Protein AF-A0A957Q3C5-F1 (afdb_monomer_lite)

Secondary structure (DSSP, 8-state):
-PPPTT-TTHHHHS--EEEEETTEEEEEEEE-SSSEEEEE--SS--HHHHHHHHHHH--TTSEEEEEEPTTSTTS-GGG-SSHHHHHHHHHHHHHHH-

Foldseek 3Di:
DFDQLQPPCVLVVWDWDWDQFPLGIWIWTKGADAAEDEFDADPDDFLSRSSVVCNPPNDRRYIYTRTGFDPDDRHDVSSAVDPVSSVVSVVRVVVVVD

Radius of gyration: 12.5 Å; chains: 1; bounding box: 25×32×33 Å

Sequence (98 aa):
MKHDLYDATLVTQLPPQTVETTQGIIEYVEVGEGPVVVTIHGAMGGYDQSLFLAQTIGAPSYRYLAISRPGYLGTPLRSGTTPAQQADLIAALLDALD

Structure (mmCIF, N/CA/C/O backbone):
data_AF-A0A957Q3C5-F1
#
_entry.id   AF-A0A957Q3C5-F1
#
loop_
_atom_site.group_PDB
_atom_site.id
_atom_site.type_symbol
_atom_site.label_atom_id
_atom_site.label_alt_id
_atom_site.label_comp_id
_atom_site.label_asym_id
_atom_site.label_entity_id
_atom_site.label_seq_id
_atom_site.pdbx_PDB_ins_code
_atom_site.Cartn_x
_atom_site.Cartn_y
_atom_site.Cartn_z
_atom_site.occupancy
_atom_site.B_iso_or_equiv
_atom_site.auth_seq_id
_atom_site.auth_comp_id
_atom_site.auth_asym_id
_atom_site.auth_atom_id
_atom_site.pdbx_PDB_model_num
ATOM 1 N N . MET A 1 1 ? -1.297 4.378 20.300 1.00 48.56 1 MET A N 1
ATOM 2 C CA . MET A 1 1 ? -2.577 5.021 19.946 1.00 48.56 1 MET A CA 1
ATOM 3 C C . MET A 1 1 ? -2.493 5.303 18.463 1.00 48.56 1 MET A C 1
ATOM 5 O O . MET A 1 1 ? -1.552 5.974 18.062 1.00 48.56 1 MET A O 1
ATOM 9 N N . LYS A 1 2 ? -3.341 4.675 17.649 1.00 61.25 2 LYS A N 1
ATOM 10 C CA . LYS A 1 2 ? -3.309 4.869 16.196 1.00 61.25 2 LYS A CA 1
ATOM 11 C C . LYS A 1 2 ? -3.715 6.313 15.892 1.00 61.25 2 LYS A C 1
ATOM 13 O O . LYS A 1 2 ? -4.645 6.827 16.506 1.00 61.25 2 LYS A O 1
ATOM 18 N N . HIS A 1 3 ? -2.914 6.981 15.068 1.00 66.50 3 HIS A N 1
ATOM 19 C CA . HIS A 1 3 ? -2.961 8.431 14.886 1.00 66.50 3 HIS A CA 1
ATOM 20 C C . HIS A 1 3 ? -4.289 8.885 14.245 1.00 66.50 3 HIS A C 1
ATOM 22 O O . HIS A 1 3 ? -4.941 8.102 13.553 1.00 66.50 3 HIS A O 1
ATOM 28 N N . ASP A 1 4 ? -4.689 10.138 14.489 1.00 79.56 4 ASP A N 1
ATOM 29 C CA . ASP A 1 4 ? -5.857 10.759 13.847 1.00 79.56 4 ASP A CA 1
ATOM 30 C C . ASP A 1 4 ? -5.605 10.892 12.341 1.00 79.56 4 ASP A C 1
ATOM 32 O O . ASP A 1 4 ? -4.648 11.547 11.938 1.00 79.56 4 ASP A O 1
ATOM 36 N N . LEU A 1 5 ? -6.467 10.298 11.509 1.00 85.69 5 LEU A N 1
ATOM 37 C CA . LEU A 1 5 ? -6.348 10.341 10.051 1.00 85.69 5 LEU A CA 1
ATOM 38 C C . LEU A 1 5 ? -6.218 11.775 9.513 1.00 85.69 5 LEU A C 1
ATOM 40 O O . LEU A 1 5 ? -5.545 11.978 8.508 1.00 85.69 5 LEU A O 1
ATOM 44 N N . TYR A 1 6 ? -6.822 12.768 10.166 1.00 84.75 6 TYR A N 1
ATOM 45 C CA . TYR A 1 6 ? -6.848 14.146 9.673 1.00 84.75 6 TYR A CA 1
ATOM 46 C C . TYR A 1 6 ? -5.691 15.026 10.169 1.00 84.75 6 TYR A C 1
ATOM 48 O O . TYR A 1 6 ? -5.645 16.211 9.831 1.00 84.75 6 TYR A O 1
ATOM 56 N N . ASP A 1 7 ? -4.730 14.481 10.923 1.00 85.81 7 ASP A N 1
ATOM 57 C CA . ASP A 1 7 ? -3.511 15.219 11.269 1.00 85.81 7 ASP A CA 1
ATOM 58 C C . ASP A 1 7 ? -2.687 15.493 9.998 1.00 85.81 7 ASP A C 1
ATOM 60 O O . ASP A 1 7 ? -2.146 14.593 9.356 1.00 85.81 7 ASP A O 1
ATOM 64 N N . ALA A 1 8 ? -2.559 16.767 9.624 1.00 80.31 8 ALA A N 1
ATOM 65 C CA . ALA A 1 8 ? -1.818 17.184 8.432 1.00 80.31 8 ALA A CA 1
ATOM 66 C C . ALA A 1 8 ? -0.314 16.840 8.486 1.00 80.31 8 ALA A C 1
ATOM 68 O O . ALA A 1 8 ? 0.374 16.908 7.469 1.00 80.31 8 ALA A O 1
ATOM 69 N N . THR A 1 9 ? 0.210 16.478 9.657 1.00 84.75 9 THR A N 1
ATOM 70 C CA . THR A 1 9 ? 1.613 16.102 9.861 1.00 84.75 9 THR A CA 1
ATOM 71 C C . THR A 1 9 ? 1.835 14.588 9.897 1.00 84.75 9 THR A C 1
ATOM 73 O O . THR A 1 9 ? 2.963 14.139 10.079 1.00 84.75 9 THR A O 1
ATOM 76 N N . LEU A 1 10 ? 0.799 13.778 9.658 1.00 83.69 10 LEU A N 1
ATOM 77 C CA . LEU A 1 10 ? 0.872 12.319 9.778 1.00 83.69 10 LEU A CA 1
ATOM 78 C C . LEU A 1 10 ? 2.014 11.686 8.974 1.00 83.69 10 LEU A C 1
ATOM 80 O O . LEU A 1 10 ? 2.709 10.800 9.464 1.00 83.69 10 LEU A O 1
ATOM 84 N N . VAL A 1 11 ? 2.229 12.161 7.743 1.00 81.25 11 VAL A N 1
ATOM 85 C CA . VAL A 1 11 ? 3.234 11.606 6.824 1.00 81.25 11 VAL A CA 1
ATOM 86 C C . VAL A 1 11 ? 4.669 11.764 7.336 1.00 81.25 11 VAL A C 1
ATOM 88 O O . VAL A 1 11 ? 5.534 10.969 6.984 1.00 81.25 11 VAL A O 1
ATOM 91 N N . THR A 1 12 ? 4.934 12.766 8.180 1.00 82.50 12 THR A N 1
ATOM 92 C CA . THR A 1 12 ? 6.251 12.965 8.805 1.00 82.50 12 THR A CA 1
ATOM 93 C C . THR A 1 12 ? 6.368 12.273 10.163 1.00 82.50 12 THR A C 1
ATOM 95 O O . THR A 1 12 ? 7.482 12.092 10.651 1.00 82.50 12 THR A O 1
ATOM 98 N N . GLN A 1 13 ? 5.246 11.872 10.767 1.00 84.38 13 GLN A N 1
ATOM 99 C CA . GLN A 1 13 ? 5.199 11.189 12.061 1.00 84.38 13 GLN A CA 1
ATOM 100 C C . GLN A 1 13 ? 5.176 9.661 11.948 1.00 84.38 13 GLN A C 1
ATO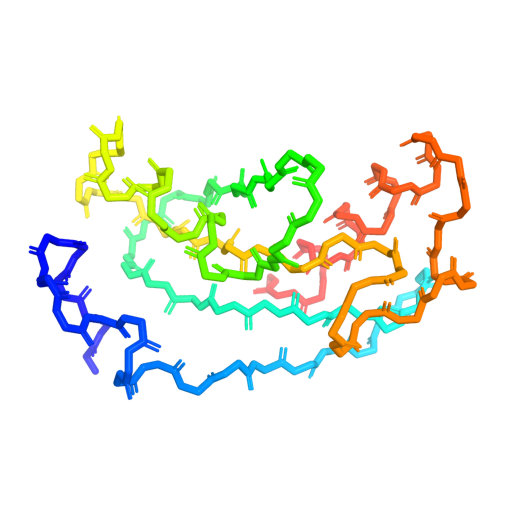M 102 O O . GLN A 1 13 ? 5.630 8.984 12.870 1.00 84.38 13 GLN A O 1
ATOM 107 N N . LEU A 1 14 ? 4.635 9.114 10.855 1.00 85.81 14 LEU A N 1
ATOM 108 C CA . LEU A 1 14 ? 4.518 7.674 10.640 1.00 85.81 14 LEU A CA 1
ATOM 109 C C . LEU A 1 14 ? 5.703 7.154 9.819 1.00 85.81 14 LEU A C 1
ATOM 111 O O . LEU A 1 14 ? 5.720 7.336 8.598 1.00 85.81 14 LEU A O 1
ATOM 115 N N . PRO A 1 15 ? 6.696 6.497 10.449 1.00 91.00 15 PRO A N 1
ATOM 116 C CA . PRO A 1 15 ? 7.750 5.846 9.692 1.00 91.00 15 PRO A CA 1
ATOM 117 C C . PRO A 1 15 ? 7.156 4.676 8.891 1.00 91.00 15 PRO A C 1
ATOM 119 O O . PRO A 1 15 ? 6.378 3.895 9.451 1.00 91.00 15 PRO A O 1
ATOM 122 N N . PRO A 1 16 ? 7.519 4.522 7.607 1.00 95.19 16 PRO A N 1
ATOM 123 C CA . PRO A 1 16 ? 7.095 3.371 6.828 1.00 95.19 16 PRO A CA 1
ATOM 124 C C . PRO A 1 16 ? 7.648 2.081 7.427 1.00 95.19 16 PRO A C 1
ATOM 126 O O . PRO A 1 16 ? 8.771 2.022 7.934 1.00 95.19 16 PRO A O 1
ATOM 129 N N . GLN A 1 17 ? 6.839 1.034 7.347 1.00 97.25 17 GLN A N 1
ATOM 130 C CA . GLN A 1 17 ? 7.198 -0.324 7.716 1.00 97.25 17 GLN A CA 1
ATOM 131 C C . GLN A 1 17 ? 7.333 -1.156 6.448 1.00 97.25 17 GLN A C 1
ATOM 133 O O . GLN A 1 17 ? 6.667 -0.899 5.449 1.00 97.25 17 GLN A O 1
ATOM 138 N N . THR A 1 18 ? 8.181 -2.178 6.495 1.00 98.38 18 THR A N 1
ATOM 139 C CA . THR A 1 18 ? 8.231 -3.209 5.457 1.00 98.38 18 THR A CA 1
ATOM 140 C C . THR A 1 18 ? 7.854 -4.542 6.070 1.00 98.38 18 THR A C 1
ATOM 142 O O . THR A 1 18 ? 8.214 -4.830 7.212 1.00 98.38 18 THR A O 1
ATOM 145 N N . VAL A 1 19 ? 7.130 -5.353 5.309 1.00 98.50 19 VAL A N 1
ATOM 146 C CA . VAL A 1 19 ? 6.816 -6.732 5.676 1.00 98.50 19 VAL A CA 1
ATOM 147 C C . VAL A 1 19 ? 7.154 -7.649 4.511 1.00 98.50 19 VAL A C 1
ATOM 149 O O . VAL A 1 19 ? 6.923 -7.317 3.346 1.00 98.50 19 VAL A O 1
ATOM 152 N N . GLU A 1 20 ? 7.756 -8.792 4.826 1.00 98.56 20 GLU A N 1
ATOM 153 C CA . GLU A 1 20 ? 7.955 -9.877 3.873 1.00 98.56 20 GLU A CA 1
ATOM 154 C C . GLU A 1 20 ? 6.704 -10.757 3.870 1.00 98.56 20 GLU A C 1
ATOM 156 O O . GLU A 1 20 ? 6.350 -11.356 4.882 1.00 98.56 20 GLU A O 1
ATOM 161 N N . THR A 1 21 ? 6.018 -10.798 2.731 1.00 98.56 21 THR A N 1
ATOM 162 C CA . THR A 1 21 ? 4.826 -11.624 2.511 1.00 98.56 21 THR A CA 1
ATOM 163 C C . THR A 1 21 ? 5.186 -12.865 1.696 1.00 98.56 21 THR A C 1
ATOM 165 O O . THR A 1 21 ? 6.287 -12.977 1.152 1.00 98.56 21 THR A O 1
ATOM 168 N N . THR A 1 22 ? 4.227 -13.771 1.509 1.00 98.12 22 THR A N 1
ATOM 169 C CA . THR A 1 22 ? 4.380 -14.928 0.609 1.00 98.12 22 THR A CA 1
ATOM 170 C C . THR A 1 22 ? 4.602 -14.543 -0.861 1.00 98.12 22 THR A C 1
ATOM 172 O O . THR A 1 22 ? 5.107 -15.364 -1.625 1.00 98.12 22 THR A O 1
ATOM 175 N N . GLN A 1 23 ? 4.272 -13.307 -1.259 1.00 98.44 23 GLN A N 1
ATOM 176 C CA . GLN A 1 23 ? 4.447 -12.779 -2.621 1.00 98.44 23 GLN A CA 1
ATOM 177 C C . GLN A 1 23 ? 5.634 -11.806 -2.746 1.00 98.44 23 GLN A C 1
ATOM 179 O O . GLN A 1 23 ? 5.969 -11.362 -3.845 1.00 98.44 23 GLN A O 1
ATOM 184 N N . GLY A 1 24 ? 6.303 -11.483 -1.635 1.00 98.56 24 GLY A N 1
ATOM 185 C CA . GLY A 1 24 ? 7.467 -10.600 -1.596 1.00 98.56 24 GLY A CA 1
ATOM 186 C C . GLY A 1 24 ? 7.343 -9.459 -0.589 1.00 98.56 24 GLY A C 1
ATOM 187 O O . GLY A 1 24 ? 6.403 -9.380 0.200 1.00 98.56 24 GLY A O 1
ATOM 188 N N . ILE A 1 25 ? 8.335 -8.569 -0.612 1.00 98.81 25 ILE A N 1
ATOM 189 C CA . ILE A 1 25 ? 8.418 -7.427 0.306 1.00 98.81 25 ILE A CA 1
ATOM 190 C C . ILE A 1 25 ? 7.478 -6.317 -0.160 1.00 98.81 25 ILE A C 1
ATOM 192 O O . ILE A 1 25 ? 7.481 -5.979 -1.350 1.00 98.81 25 ILE A O 1
ATOM 196 N N . ILE A 1 26 ? 6.753 -5.720 0.785 1.00 98.81 26 ILE A N 1
ATOM 197 C CA . ILE A 1 26 ? 5.919 -4.532 0.588 1.00 98.81 26 ILE A CA 1
ATOM 198 C C . ILE A 1 26 ? 6.122 -3.525 1.722 1.00 98.81 26 ILE A C 1
ATOM 200 O O . ILE A 1 26 ? 6.188 -3.886 2.896 1.00 98.81 26 ILE A O 1
ATOM 204 N N . GLU A 1 27 ? 6.250 -2.254 1.349 1.00 98.69 27 GLU A N 1
ATOM 205 C CA . GLU A 1 27 ? 6.311 -1.114 2.256 1.00 98.69 27 GLU A CA 1
ATOM 206 C C . GLU A 1 27 ? 4.928 -0.473 2.416 1.00 98.69 27 GLU A C 1
ATOM 208 O O . GLU A 1 27 ? 4.208 -0.277 1.431 1.00 98.69 27 GLU A O 1
ATOM 213 N N . TYR A 1 28 ? 4.567 -0.125 3.648 1.00 98.38 28 TYR A N 1
ATOM 214 C CA . TYR A 1 28 ? 3.307 0.529 3.978 1.00 98.38 28 TYR A CA 1
ATOM 215 C C . TYR A 1 28 ? 3.421 1.397 5.239 1.00 98.38 28 TYR A C 1
ATOM 217 O O . TYR A 1 28 ? 4.333 1.236 6.049 1.00 98.38 28 TYR A O 1
ATOM 225 N N . VAL A 1 29 ? 2.461 2.301 5.426 1.00 97.06 29 VAL A N 1
ATOM 226 C CA . VAL A 1 29 ? 2.146 2.907 6.728 1.00 97.06 29 VAL A CA 1
ATOM 227 C C . VAL A 1 29 ? 0.731 2.533 7.137 1.00 97.06 29 VAL A C 1
ATOM 229 O O . VAL A 1 29 ? -0.143 2.322 6.293 1.00 97.06 29 VAL A O 1
ATOM 232 N N . GLU A 1 30 ? 0.506 2.475 8.443 1.00 95.44 30 GLU A N 1
ATOM 233 C CA . GLU A 1 30 ? -0.784 2.142 9.026 1.00 95.44 30 GLU A CA 1
ATOM 234 C C . GLU A 1 30 ? -1.314 3.289 9.890 1.00 95.44 30 GLU A C 1
ATOM 236 O O . GLU A 1 30 ? -0.610 3.811 10.754 1.00 95.44 30 GLU A O 1
ATOM 241 N N . VAL A 1 31 ? -2.585 3.644 9.696 1.00 93.94 31 VAL A N 1
ATOM 242 C CA . VAL A 1 31 ? -3.293 4.636 10.517 1.00 93.94 31 VAL A CA 1
ATOM 243 C C . VAL A 1 31 ? -4.716 4.174 10.816 1.00 93.94 31 VAL A C 1
ATOM 245 O O . VAL A 1 31 ? -5.364 3.544 9.985 1.00 93.94 31 VAL A O 1
ATOM 248 N N . GLY A 1 32 ? -5.224 4.516 11.998 1.00 93.06 32 GLY A N 1
ATOM 249 C CA . GLY A 1 32 ? -6.613 4.261 12.374 1.00 93.06 32 GLY A CA 1
ATOM 250 C C . GLY A 1 32 ? -6.931 2.812 12.755 1.00 93.06 32 GLY A C 1
ATOM 251 O O . GLY A 1 32 ? -6.110 1.891 12.669 1.00 93.06 32 GLY A O 1
ATOM 252 N N . GLU A 1 33 ? -8.160 2.619 13.219 1.00 93.12 33 GLU A N 1
ATOM 253 C CA . GLU A 1 33 ? -8.711 1.359 13.723 1.00 93.12 33 GLU A CA 1
ATOM 254 C C . GLU A 1 33 ? -10.033 1.041 13.020 1.00 93.12 33 GLU A C 1
ATOM 256 O O . GLU A 1 33 ? -10.702 1.940 12.516 1.00 93.12 33 GLU A O 1
ATOM 261 N N . GLY A 1 34 ? -10.420 -0.238 12.999 1.00 94.50 34 GLY A N 1
ATOM 262 C CA . GLY A 1 34 ? -11.646 -0.707 12.349 1.00 94.50 34 GLY A CA 1
ATOM 263 C C . GLY A 1 34 ? -11.381 -1.553 11.099 1.00 94.50 34 GLY A C 1
ATOM 264 O O . GLY A 1 34 ? -10.292 -2.121 10.972 1.00 94.50 34 GLY A O 1
ATOM 265 N N . PRO A 1 35 ? -12.370 -1.674 10.190 1.00 96.06 35 PRO A N 1
ATOM 266 C CA . PRO A 1 35 ? -12.220 -2.424 8.945 1.00 96.06 35 PRO A CA 1
ATOM 267 C C . PRO A 1 35 ? -11.069 -1.880 8.093 1.00 96.06 35 PRO A C 1
ATOM 269 O O . PRO A 1 35 ? -10.829 -0.670 8.069 1.00 96.06 35 PRO A O 1
ATOM 272 N N . VAL A 1 36 ? -10.361 -2.771 7.401 1.00 97.25 36 VAL A N 1
ATOM 273 C CA . VAL A 1 36 ? -9.168 -2.409 6.628 1.00 97.25 36 VAL A CA 1
ATOM 274 C C . VAL 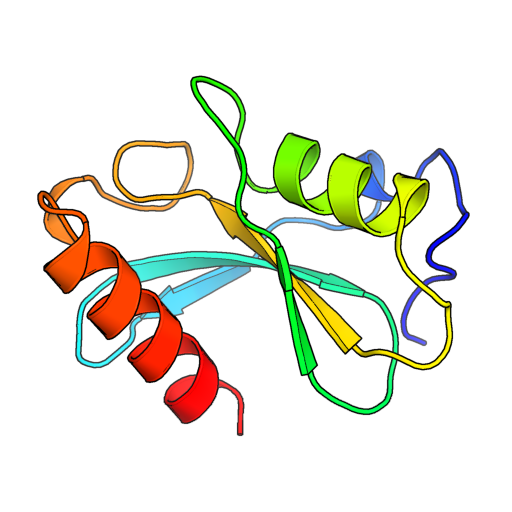A 1 36 ? -9.546 -1.790 5.282 1.00 97.25 36 VAL A C 1
ATOM 276 O O . VAL A 1 36 ? -10.374 -2.328 4.549 1.00 97.25 36 VAL A O 1
ATOM 279 N N . VAL A 1 37 ? -8.892 -0.681 4.937 1.00 97.88 37 VAL A N 1
ATOM 280 C CA . VAL A 1 37 ? -8.901 -0.069 3.603 1.00 97.88 37 VAL A CA 1
ATOM 281 C C . VAL A 1 37 ? -7.461 0.058 3.123 1.00 97.88 37 VAL A C 1
ATOM 283 O O . VAL A 1 37 ? -6.647 0.739 3.743 1.00 97.88 37 VAL A O 1
ATOM 286 N N . VAL A 1 38 ? -7.138 -0.571 1.996 1.00 98.25 38 VAL A N 1
ATOM 287 C CA . VAL A 1 38 ? -5.837 -0.384 1.342 1.00 98.25 38 VAL A CA 1
ATOM 288 C C . VAL A 1 38 ? -5.930 0.816 0.407 1.00 98.25 38 VAL A C 1
ATOM 290 O O . VAL A 1 38 ? -6.803 0.856 -0.461 1.00 98.25 38 VAL A O 1
ATOM 293 N N . THR A 1 39 ? -5.029 1.787 0.556 1.00 97.94 39 THR A N 1
ATOM 294 C CA . THR A 1 39 ? -4.911 2.907 -0.384 1.00 97.94 39 THR A CA 1
ATOM 295 C C . THR A 1 39 ? -3.680 2.754 -1.257 1.00 97.94 39 THR A C 1
ATOM 297 O O . THR A 1 39 ? -2.599 2.386 -0.800 1.00 97.94 39 THR A O 1
ATOM 300 N N . ILE A 1 40 ? -3.879 3.015 -2.548 1.00 97.75 40 ILE A N 1
ATOM 301 C CA . ILE A 1 40 ? -2.925 2.708 -3.606 1.00 97.75 40 ILE A CA 1
ATOM 302 C C . ILE A 1 40 ? -2.638 3.994 -4.382 1.00 97.75 40 ILE A C 1
ATOM 304 O O . ILE A 1 40 ? -3.541 4.587 -4.973 1.00 97.75 40 ILE A O 1
ATOM 308 N N . HIS A 1 41 ? -1.379 4.418 -4.377 1.00 97.50 41 HIS A N 1
ATOM 309 C CA . HIS A 1 41 ? -0.916 5.599 -5.100 1.00 97.50 41 HIS A CA 1
ATOM 310 C C . HIS A 1 41 ? -0.911 5.416 -6.626 1.00 97.50 41 HIS A C 1
ATOM 312 O O . HIS A 1 41 ? -0.989 4.300 -7.151 1.00 97.50 41 HIS A O 1
ATOM 318 N N . GLY A 1 42 ? -0.818 6.540 -7.341 1.00 94.31 42 GLY A N 1
ATOM 319 C CA . GLY A 1 42 ? -0.809 6.595 -8.800 1.00 94.31 42 GLY A CA 1
ATOM 320 C C . GLY A 1 42 ? 0.587 6.390 -9.393 1.00 94.31 42 GLY A C 1
ATOM 321 O O . GLY A 1 42 ? 1.294 5.440 -9.073 1.00 94.31 42 GLY A O 1
ATOM 322 N N . ALA A 1 43 ? 0.977 7.244 -10.341 1.00 89.62 43 ALA A N 1
ATOM 323 C CA . ALA A 1 43 ? 2.348 7.281 -10.844 1.00 89.62 43 ALA A CA 1
ATOM 324 C C . 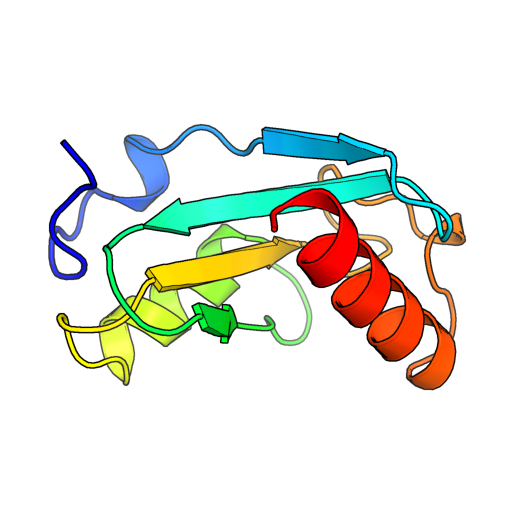ALA A 1 43 ? 3.188 8.245 -10.001 1.00 89.62 43 ALA A C 1
ATOM 326 O O . ALA A 1 43 ? 2.730 9.347 -9.705 1.00 89.62 43 ALA A O 1
ATOM 327 N N . MET A 1 44 ? 4.438 7.857 -9.720 1.00 89.81 44 MET A N 1
ATOM 328 C CA . MET A 1 44 ? 5.318 8.548 -8.761 1.00 89.81 44 MET A CA 1
ATOM 329 C C . MET A 1 44 ? 4.789 8.458 -7.316 1.00 89.81 44 MET A C 1
ATOM 331 O O . MET A 1 44 ? 3.703 7.944 -7.086 1.00 89.81 44 MET A O 1
ATOM 335 N N . GLY A 1 45 ? 5.584 8.903 -6.341 1.00 92.25 45 GLY A N 1
ATOM 336 C CA . GLY A 1 45 ? 5.223 8.835 -4.920 1.00 92.25 45 GLY A CA 1
ATOM 337 C C . GLY A 1 45 ? 5.470 7.466 -4.280 1.00 92.25 45 GLY A C 1
ATOM 338 O O . GLY A 1 45 ? 6.358 6.716 -4.696 1.00 92.25 45 GLY A O 1
ATOM 339 N N . GLY A 1 46 ? 4.692 7.171 -3.243 1.00 96.81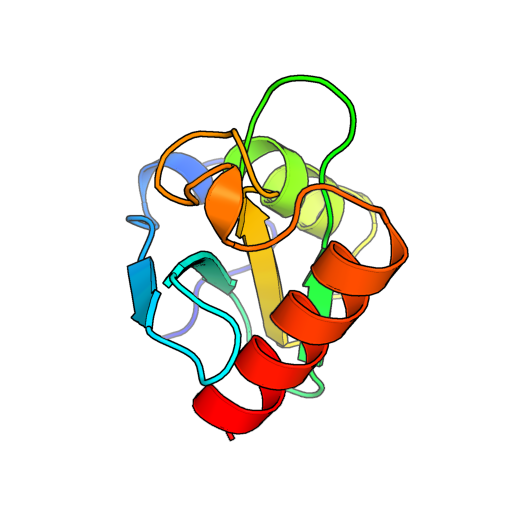 46 GLY A N 1
ATOM 340 C CA . GLY A 1 46 ? 4.785 5.982 -2.409 1.00 96.81 46 GLY A CA 1
ATOM 341 C C . GLY A 1 46 ? 3.654 5.941 -1.382 1.00 96.81 46 GLY A C 1
ATOM 342 O O . GLY A 1 46 ? 2.537 6.407 -1.634 1.00 96.81 46 GLY A O 1
ATOM 343 N N . TYR A 1 47 ? 3.957 5.393 -0.207 1.00 97.19 47 TYR A N 1
ATOM 344 C CA . TYR A 1 47 ? 3.048 5.383 0.939 1.00 97.19 47 TYR A CA 1
ATOM 345 C C . TYR A 1 47 ? 2.529 6.786 1.308 1.00 97.19 47 TYR A C 1
ATOM 347 O O . TYR A 1 47 ? 1.429 6.909 1.833 1.00 97.19 47 TYR A O 1
ATOM 355 N N . ASP A 1 48 ? 3.279 7.847 1.003 1.00 95.38 48 ASP A N 1
ATOM 356 C CA . ASP A 1 48 ? 2.930 9.246 1.253 1.00 95.38 48 ASP A CA 1
ATOM 357 C C . ASP A 1 48 ? 1.718 9.709 0.431 1.00 95.38 48 ASP A C 1
ATOM 359 O O . ASP A 1 48 ? 0.749 10.231 0.985 1.00 95.38 48 ASP A O 1
ATOM 363 N N . GLN A 1 49 ? 1.719 9.461 -0.881 1.00 96.00 49 GLN A N 1
ATOM 364 C CA . GLN A 1 49 ? 0.584 9.765 -1.749 1.00 96.00 49 GLN A CA 1
ATOM 365 C C . GLN A 1 49 ? -0.607 8.849 -1.433 1.00 96.00 49 GLN A C 1
ATOM 367 O O . GLN A 1 49 ? -1.750 9.312 -1.421 1.00 96.00 49 GLN A O 1
ATOM 372 N N . SER A 1 50 ? -0.354 7.568 -1.141 1.00 96.94 50 SER A N 1
ATOM 373 C CA . SER A 1 50 ? -1.390 6.631 -0.680 1.00 96.94 50 SER A CA 1
ATOM 374 C C . SER A 1 50 ? -2.055 7.122 0.611 1.00 96.94 50 SER A C 1
ATOM 376 O O . SER A 1 50 ? -3.277 7.038 0.757 1.00 96.94 50 SER A O 1
ATOM 378 N N . LEU A 1 51 ? -1.274 7.670 1.544 1.00 95.88 51 LEU A N 1
ATOM 379 C CA . LEU A 1 51 ? -1.778 8.218 2.795 1.00 95.88 51 LEU A CA 1
ATOM 380 C C . LEU A 1 51 ? -2.564 9.505 2.547 1.00 95.88 51 LEU A C 1
ATOM 382 O O . LEU A 1 51 ? -3.682 9.627 3.032 1.00 95.88 51 LEU A O 1
ATOM 386 N N . PHE A 1 52 ? -2.049 10.422 1.727 1.00 94.88 52 PHE A N 1
ATOM 387 C CA . PHE A 1 52 ? -2.764 11.646 1.358 1.00 94.88 52 PHE A CA 1
ATOM 388 C C . PHE A 1 52 ? -4.138 11.355 0.732 1.00 94.88 52 PHE A C 1
ATOM 390 O O . PHE A 1 52 ? -5.123 12.035 1.033 1.00 94.88 52 PHE A O 1
ATOM 397 N N . LEU A 1 53 ? -4.237 10.301 -0.088 1.00 94.75 53 LEU A N 1
ATOM 398 C CA . LEU A 1 53 ? -5.519 9.819 -0.600 1.00 94.75 53 LEU A CA 1
ATOM 399 C C . LEU A 1 53 ? -6.455 9.408 0.548 1.00 94.75 53 LEU A C 1
ATOM 401 O O . LEU A 1 53 ? -7.595 9.868 0.583 1.00 94.75 53 LEU A O 1
ATOM 405 N N . ALA A 1 54 ? -5.976 8.617 1.515 1.00 95.06 54 ALA A N 1
ATOM 406 C CA . ALA A 1 54 ? -6.757 8.240 2.696 1.00 95.06 54 ALA A CA 1
ATOM 407 C C . ALA A 1 54 ? -7.248 9.468 3.483 1.00 95.06 54 ALA A C 1
ATOM 409 O O . ALA A 1 54 ? -8.417 9.526 3.846 1.00 95.06 54 ALA A O 1
ATOM 410 N N . GLN A 1 55 ? -6.399 10.479 3.686 1.00 94.25 55 GLN A N 1
ATOM 411 C CA . GLN A 1 55 ? -6.779 11.707 4.398 1.00 94.25 55 GLN A CA 1
ATOM 412 C C . GLN A 1 55 ? -7.828 12.534 3.640 1.00 94.25 55 GLN A C 1
ATOM 414 O O . GLN A 1 55 ? -8.648 13.210 4.257 1.00 94.25 55 GLN A O 1
ATOM 419 N N . THR A 1 56 ? -7.814 12.480 2.305 1.00 93.38 56 THR A N 1
ATOM 420 C CA . THR A 1 56 ? -8.694 13.296 1.456 1.00 93.38 56 THR A CA 1
ATOM 421 C C . THR A 1 56 ? -10.104 12.718 1.336 1.00 93.38 56 THR A C 1
ATOM 423 O O . THR A 1 56 ? -11.073 13.474 1.317 1.00 93.38 56 THR A O 1
ATOM 426 N N . ILE A 1 57 ? -10.234 11.391 1.216 1.00 92.00 57 ILE A N 1
ATOM 427 C CA . ILE A 1 57 ? -11.527 10.735 0.933 1.00 92.00 57 ILE A CA 1
ATOM 428 C C . ILE A 1 57 ? -11.975 9.740 2.009 1.00 92.00 57 ILE A C 1
ATOM 430 O O . ILE A 1 57 ? -13.096 9.238 1.949 1.00 92.00 57 ILE A O 1
ATOM 434 N N . GLY A 1 58 ? -11.106 9.419 2.967 1.00 92.56 58 GLY A N 1
ATOM 435 C CA . GLY A 1 58 ? -11.354 8.410 3.985 1.00 92.56 58 GLY A CA 1
ATOM 436 C C . GLY A 1 58 ? -12.204 8.907 5.154 1.00 92.56 58 GLY A C 1
ATOM 437 O O . GLY A 1 58 ? -12.144 10.069 5.557 1.00 92.56 58 GLY A O 1
ATOM 438 N N . ALA A 1 59 ? -12.981 7.990 5.731 1.00 92.88 59 ALA A N 1
ATOM 439 C CA . ALA A 1 59 ? -13.654 8.164 7.015 1.00 92.88 59 ALA A CA 1
ATOM 440 C C . ALA A 1 59 ? -12.763 7.670 8.178 1.00 92.88 59 ALA A C 1
ATOM 442 O O . ALA A 1 59 ? -12.040 6.684 8.007 1.00 92.88 59 ALA A O 1
ATOM 443 N N . PRO A 1 60 ? -12.842 8.274 9.378 1.00 88.81 60 PRO A N 1
ATOM 444 C CA . PRO A 1 60 ? -11.917 7.996 10.483 1.00 88.81 60 PRO A CA 1
ATOM 445 C C . PRO A 1 60 ? -12.172 6.651 11.189 1.00 88.81 60 PRO A C 1
ATOM 447 O O . PRO A 1 60 ? -11.374 6.230 12.016 1.00 88.81 60 PRO A O 1
ATOM 450 N N . SER A 1 61 ? -13.274 5.962 10.874 1.00 93.50 61 SER A N 1
ATOM 451 C CA . SER A 1 61 ? -13.672 4.674 11.464 1.00 93.50 61 SER A CA 1
ATOM 452 C C . SER A 1 61 ? -13.045 3.444 10.787 1.00 93.50 61 SER A C 1
ATOM 454 O O . SER A 1 61 ? -13.558 2.336 10.950 1.00 93.50 61 SER A O 1
ATOM 456 N N . TYR A 1 62 ? -12.018 3.646 9.962 1.00 95.69 62 TYR A N 1
ATOM 457 C CA . TYR A 1 62 ? -11.332 2.593 9.217 1.00 95.69 62 TYR A CA 1
ATOM 458 C C . TYR A 1 62 ? -9.846 2.556 9.580 1.00 95.69 62 TYR A C 1
ATOM 460 O O . TYR A 1 62 ? -9.243 3.569 9.943 1.00 95.69 62 TYR A O 1
ATOM 468 N N . ARG A 1 63 ? -9.254 1.373 9.418 1.00 95.38 63 ARG A N 1
ATOM 469 C CA . ARG A 1 63 ? -7.811 1.138 9.471 1.00 95.38 63 ARG A CA 1
ATOM 470 C C . ARG A 1 63 ? -7.259 1.245 8.051 1.00 95.38 63 ARG A C 1
ATOM 472 O O . ARG A 1 63 ? -7.573 0.409 7.210 1.00 95.38 63 ARG A O 1
ATOM 479 N N . TYR A 1 64 ? -6.440 2.250 7.771 1.00 97.00 64 TYR A N 1
ATOM 480 C CA . TYR A 1 64 ? -5.842 2.444 6.452 1.00 97.00 64 TYR A CA 1
ATOM 481 C C . TYR A 1 64 ? -4.453 1.829 6.380 1.00 97.00 64 TYR A C 1
ATOM 483 O O . TYR A 1 64 ? -3.614 2.092 7.242 1.00 97.00 64 TYR A O 1
ATOM 491 N N . LEU A 1 65 ? -4.212 1.064 5.318 1.00 97.88 65 LEU A N 1
ATOM 492 C CA . LEU A 1 65 ? -2.893 0.594 4.910 1.00 97.88 65 LEU A CA 1
ATOM 493 C C . LEU A 1 65 ? -2.496 1.343 3.638 1.00 97.88 65 LEU A C 1
ATOM 495 O O . LEU A 1 65 ? -2.956 1.020 2.541 1.00 97.88 65 LEU A O 1
ATOM 499 N N . ALA A 1 66 ? -1.671 2.372 3.792 1.00 97.69 66 ALA A N 1
ATOM 500 C CA . ALA A 1 66 ? -1.184 3.173 2.680 1.00 97.69 66 ALA A CA 1
ATOM 501 C C . ALA A 1 66 ? 0.140 2.593 2.180 1.00 97.69 66 ALA A C 1
ATOM 503 O O . ALA A 1 66 ? 1.154 2.670 2.869 1.00 97.69 66 ALA A O 1
ATOM 504 N N . ILE A 1 67 ? 0.123 1.991 0.991 1.00 98.56 67 ILE A N 1
ATOM 505 C CA . ILE A 1 67 ? 1.250 1.196 0.482 1.00 98.56 67 ILE A CA 1
ATOM 506 C C . ILE A 1 67 ? 2.143 1.989 -0.476 1.00 98.56 67 ILE A C 1
ATOM 508 O O . ILE A 1 67 ? 1.674 2.886 -1.183 1.00 98.56 67 ILE A O 1
ATOM 512 N N . SER A 1 68 ? 3.400 1.572 -0.600 1.00 98.50 68 SER A N 1
ATOM 513 C CA . SER A 1 68 ? 4.237 1.839 -1.773 1.00 98.50 68 SER A CA 1
ATOM 514 C C . SER A 1 68 ? 4.082 0.684 -2.771 1.00 98.50 68 SER A C 1
ATOM 516 O O . SER A 1 68 ? 4.382 -0.466 -2.451 1.00 98.50 68 SER A O 1
ATOM 518 N N . ARG A 1 69 ? 3.618 0.955 -3.999 1.00 98.31 69 ARG A N 1
ATOM 519 C CA . ARG A 1 69 ? 3.503 -0.071 -5.058 1.00 98.31 69 ARG A CA 1
ATOM 520 C C . ARG A 1 69 ? 4.877 -0.630 -5.475 1.00 98.31 69 ARG A C 1
ATOM 522 O O . ARG A 1 69 ? 5.877 0.077 -5.336 1.00 98.31 69 ARG A O 1
ATOM 529 N N . PRO A 1 70 ? 4.951 -1.842 -6.058 1.00 98.44 70 PRO A N 1
ATOM 530 C CA . PRO A 1 70 ? 6.206 -2.388 -6.573 1.00 98.44 70 PRO A CA 1
ATOM 531 C C . PRO A 1 70 ? 6.965 -1.447 -7.507 1.00 98.44 70 PRO A C 1
ATOM 533 O O . PRO A 1 70 ? 6.413 -0.922 -8.474 1.00 98.44 70 PRO A O 1
ATOM 536 N N . GLY A 1 71 ? 8.253 -1.260 -7.206 1.00 97.88 71 GLY A N 1
ATOM 537 C CA . GLY A 1 71 ? 9.159 -0.361 -7.922 1.00 97.88 71 GLY A CA 1
ATOM 538 C C . GLY A 1 71 ? 9.311 1.019 -7.282 1.00 97.88 71 GLY A C 1
ATOM 539 O O . GLY A 1 71 ? 10.102 1.816 -7.782 1.00 97.88 71 GLY A O 1
ATOM 540 N N . TYR A 1 72 ? 8.605 1.288 -6.183 1.00 98.06 72 TYR A N 1
ATOM 541 C CA . TYR A 1 72 ? 8.678 2.544 -5.445 1.00 98.06 72 TYR A CA 1
ATOM 542 C C . TYR A 1 72 ? 9.165 2.315 -4.016 1.00 98.06 72 TYR A C 1
ATOM 544 O O . TYR A 1 72 ? 8.696 1.404 -3.332 1.00 98.06 72 TYR A O 1
ATOM 552 N N . LEU A 1 73 ? 10.073 3.194 -3.576 1.00 96.81 73 LEU A N 1
ATOM 553 C CA . LEU A 1 73 ? 10.591 3.262 -2.208 1.00 96.81 73 LEU A CA 1
ATOM 554 C C . LEU A 1 73 ? 11.008 1.875 -1.675 1.00 96.81 73 LEU A C 1
ATOM 556 O O . LEU A 1 73 ? 11.825 1.203 -2.308 1.00 96.81 73 LEU A O 1
ATOM 560 N N . GLY A 1 74 ? 10.470 1.450 -0.532 1.00 97.75 74 GLY A N 1
ATOM 561 C CA . GLY A 1 74 ? 10.802 0.183 0.116 1.00 97.75 74 GLY A CA 1
ATOM 562 C C . GLY A 1 74 ? 10.194 -1.071 -0.521 1.00 97.75 74 GLY A C 1
ATOM 563 O O . GLY A 1 74 ? 10.489 -2.167 -0.050 1.00 97.75 74 GLY A O 1
ATOM 564 N N . THR A 1 75 ? 9.387 -0.960 -1.586 1.00 98.62 75 THR A N 1
ATOM 565 C CA . THR A 1 75 ? 8.766 -2.113 -2.266 1.00 98.62 75 THR A CA 1
ATOM 566 C C . THR A 1 75 ? 9.525 -2.468 -3.552 1.00 98.62 75 THR A C 1
ATOM 568 O O . THR A 1 75 ? 9.397 -1.771 -4.568 1.00 98.62 75 THR A O 1
ATOM 571 N N . PRO A 1 76 ? 10.288 -3.579 -3.589 1.00 98.44 76 PRO A N 1
ATOM 572 C CA . PRO A 1 76 ? 11.020 -3.981 -4.785 1.00 98.44 76 PRO A CA 1
ATOM 573 C C . PRO A 1 76 ? 10.101 -4.218 -5.990 1.00 98.44 76 PRO A C 1
ATOM 575 O O . PRO A 1 76 ? 9.059 -4.854 -5.869 1.00 98.44 76 PRO A O 1
ATOM 578 N N . LEU A 1 77 ? 10.525 -3.809 -7.193 1.00 98.25 77 LEU A N 1
ATOM 579 C CA . LEU A 1 77 ? 9.761 -4.058 -8.431 1.00 98.25 77 LEU A CA 1
ATOM 580 C C . LEU A 1 77 ? 9.463 -5.551 -8.651 1.00 98.25 77 LEU A C 1
ATOM 582 O O . LEU A 1 77 ? 8.395 -5.913 -9.141 1.00 98.25 77 LEU A O 1
ATOM 586 N N . ARG A 1 78 ? 10.395 -6.422 -8.243 1.00 98.12 78 ARG A N 1
ATOM 587 C CA . ARG A 1 78 ? 10.242 -7.880 -8.339 1.00 98.12 78 ARG A CA 1
ATOM 588 C C . ARG A 1 78 ? 9.097 -8.445 -7.489 1.00 98.12 78 ARG A C 1
ATOM 590 O O . ARG A 1 78 ? 8.677 -9.555 -7.777 1.00 98.12 78 ARG A O 1
ATOM 597 N N . SER A 1 79 ? 8.595 -7.705 -6.495 1.00 98.38 79 SER A N 1
ATOM 598 C CA . SER A 1 79 ? 7.442 -8.124 -5.687 1.00 98.38 79 SER A CA 1
ATOM 599 C C . SER A 1 79 ? 6.124 -8.091 -6.479 1.00 98.38 79 SER A C 1
ATOM 601 O O . SER A 1 79 ? 5.138 -8.660 -6.037 1.00 98.38 79 SER A O 1
ATOM 603 N N . GLY A 1 80 ? 6.075 -7.437 -7.650 1.00 97.88 80 GLY A N 1
ATOM 604 C CA . GLY A 1 80 ? 4.887 -7.470 -8.508 1.00 97.88 80 GLY A CA 1
ATOM 605 C C . GLY A 1 80 ? 4.994 -6.586 -9.749 1.00 97.88 80 GLY A C 1
ATOM 606 O O . GLY A 1 80 ? 4.655 -5.403 -9.726 1.00 97.88 80 GLY A O 1
ATOM 607 N N . THR A 1 81 ? 5.439 -7.167 -10.864 1.00 97.50 81 THR A N 1
ATOM 608 C CA . THR A 1 81 ? 5.691 -6.430 -12.119 1.00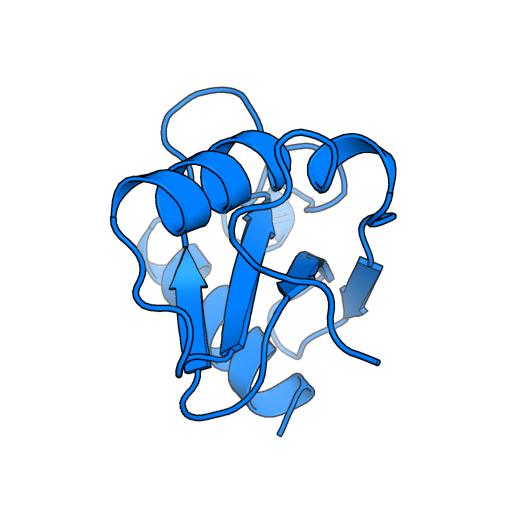 97.50 81 THR A CA 1
ATOM 609 C C . THR A 1 81 ? 4.432 -6.125 -12.931 1.00 97.50 81 THR A C 1
ATOM 611 O O . THR A 1 81 ? 4.421 -5.184 -13.721 1.00 97.50 81 THR A O 1
ATOM 614 N N . THR A 1 82 ? 3.365 -6.901 -12.739 1.00 98.31 82 THR A N 1
ATOM 615 C CA . THR A 1 82 ? 2.085 -6.750 -13.448 1.00 98.31 82 THR A CA 1
ATOM 616 C C . THR A 1 82 ? 0.971 -6.340 -12.485 1.00 98.31 82 THR A C 1
ATOM 618 O O . THR A 1 82 ? 1.068 -6.651 -11.299 1.00 98.31 82 THR A O 1
ATOM 621 N N . PRO A 1 83 ? -0.121 -5.706 -12.956 1.00 98.12 83 PRO A N 1
ATOM 622 C CA . PRO A 1 83 ? -1.251 -5.356 -12.091 1.00 98.12 83 PRO A CA 1
ATOM 623 C C . PRO A 1 83 ? -1.827 -6.545 -11.309 1.00 98.12 83 PRO A C 1
ATOM 625 O O . PRO A 1 83 ? -2.158 -6.392 -10.139 1.00 98.12 83 PRO A O 1
ATOM 628 N N . ALA A 1 84 ? -1.887 -7.731 -11.926 1.00 98.75 84 ALA A N 1
ATOM 629 C CA . ALA A 1 84 ? -2.338 -8.952 -11.258 1.00 98.75 84 ALA A CA 1
ATOM 630 C C . ALA A 1 84 ? -1.411 -9.331 -10.091 1.00 98.75 84 ALA A C 1
ATOM 632 O O . ALA A 1 84 ? -1.875 -9.498 -8.973 1.00 98.75 84 ALA A O 1
ATOM 633 N N . GLN A 1 85 ? -0.094 -9.331 -10.315 1.00 98.69 85 GLN A N 1
ATOM 634 C CA . GLN A 1 85 ? 0.874 -9.606 -9.248 1.00 98.69 85 GLN A CA 1
ATOM 635 C C . GLN A 1 85 ? 0.855 -8.544 -8.139 1.00 98.69 85 GLN A C 1
ATOM 637 O O . GLN A 1 85 ? 1.105 -8.863 -6.984 1.00 98.69 85 GLN A O 1
ATOM 642 N N . GLN A 1 86 ? 0.564 -7.277 -8.462 1.00 98.62 86 GLN A N 1
ATOM 643 C CA . GLN A 1 86 ? 0.378 -6.245 -7.434 1.00 98.62 86 GLN A CA 1
ATOM 644 C C . GLN A 1 86 ? -0.858 -6.530 -6.577 1.00 98.62 86 GLN A C 1
ATOM 646 O O . GLN A 1 86 ? -0.799 -6.341 -5.367 1.00 98.62 86 GLN A O 1
ATOM 651 N N . ALA A 1 87 ? -1.953 -7.004 -7.179 1.00 98.69 87 ALA A N 1
ATOM 652 C CA . ALA A 1 87 ? -3.138 -7.420 -6.435 1.00 98.69 87 ALA A CA 1
ATOM 653 C C . ALA A 1 87 ? -2.840 -8.624 -5.524 1.00 98.69 87 ALA A C 1
ATOM 655 O O . ALA A 1 87 ? -3.216 -8.594 -4.355 1.00 98.69 87 ALA A O 1
ATOM 656 N N . ASP A 1 88 ? -2.098 -9.620 -6.019 1.00 98.81 88 ASP A N 1
ATOM 657 C CA . ASP A 1 88 ? -1.675 -10.781 -5.224 1.00 98.81 88 ASP A CA 1
ATOM 658 C C . ASP A 1 88 ? -0.778 -10.367 -4.045 1.00 98.81 88 ASP A C 1
ATOM 660 O O . ASP A 1 88 ? -0.964 -10.841 -2.926 1.00 98.81 88 ASP A O 1
ATOM 664 N N . LEU A 1 89 ? 0.158 -9.433 -4.260 1.00 98.88 89 LEU A N 1
ATOM 665 C CA . LEU 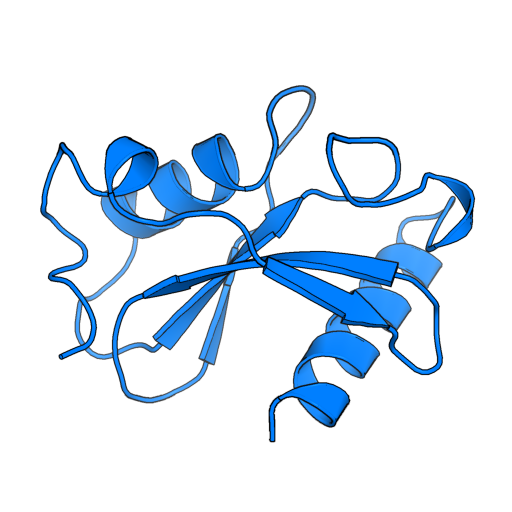A 1 89 ? 1.002 -8.878 -3.197 1.00 98.88 89 LEU A CA 1
ATOM 666 C C . LEU A 1 89 ? 0.180 -8.142 -2.129 1.00 98.88 89 LEU A C 1
ATOM 668 O O . LEU A 1 89 ? 0.482 -8.249 -0.944 1.00 98.88 89 LEU A O 1
ATOM 672 N N . ILE A 1 90 ? -0.859 -7.405 -2.531 1.00 98.69 90 ILE A N 1
ATOM 673 C CA . ILE A 1 90 ? -1.758 -6.714 -1.597 1.00 98.69 90 ILE A CA 1
ATOM 674 C C . ILE A 1 90 ? -2.607 -7.717 -0.811 1.00 98.69 90 ILE A C 1
ATOM 676 O O . ILE A 1 90 ? -2.788 -7.535 0.387 1.00 98.69 90 ILE A O 1
ATOM 680 N N . ALA A 1 91 ? -3.097 -8.786 -1.443 1.00 98.69 91 ALA A N 1
ATOM 681 C CA . ALA A 1 91 ? -3.792 -9.855 -0.728 1.00 98.69 91 ALA A CA 1
ATOM 682 C C . ALA A 1 91 ? -2.867 -10.516 0.308 1.00 98.69 91 ALA A C 1
ATOM 684 O O . ALA A 1 91 ? -3.233 -10.635 1.472 1.00 98.69 91 ALA A O 1
ATOM 685 N N . ALA A 1 92 ? -1.626 -10.824 -0.077 1.00 98.69 92 ALA A N 1
ATOM 686 C CA . ALA A 1 92 ? -0.633 -11.398 0.826 1.00 98.69 92 ALA A CA 1
ATOM 687 C C . ALA A 1 92 ? -0.195 -10.442 1.953 1.00 98.69 92 ALA A C 1
ATOM 689 O O . ALA A 1 92 ? 0.207 -10.903 3.019 1.00 98.69 92 ALA A O 1
ATOM 690 N N . LEU A 1 93 ? -0.266 -9.120 1.741 1.00 98.69 93 LEU A N 1
ATOM 691 C CA . LEU A 1 93 ? -0.104 -8.128 2.809 1.00 98.69 93 LEU A CA 1
ATOM 692 C C . LEU A 1 93 ? -1.223 -8.255 3.842 1.00 98.69 93 LEU A C 1
ATOM 694 O O . LEU A 1 93 ? -0.937 -8.233 5.033 1.00 98.69 93 LEU A O 1
ATOM 698 N N . LEU A 1 94 ? -2.477 -8.361 3.394 1.00 98.38 94 LEU A N 1
ATOM 699 C CA . LEU A 1 94 ? -3.623 -8.505 4.293 1.00 98.38 94 LEU A CA 1
ATOM 700 C C . LEU A 1 94 ? -3.499 -9.792 5.115 1.00 98.38 94 LEU A C 1
ATOM 702 O O . LEU A 1 94 ? -3.546 -9.717 6.337 1.00 98.38 94 LEU A O 1
ATOM 706 N N . ASP A 1 95 ? -3.192 -10.918 4.466 1.00 98.38 95 ASP A N 1
ATOM 707 C CA . ASP A 1 95 ? -2.964 -12.201 5.145 1.00 98.38 95 ASP A CA 1
ATOM 708 C C . ASP A 1 95 ? -1.820 -12.138 6.178 1.00 98.38 95 ASP A C 1
ATOM 710 O O . ASP A 1 95 ? -1.839 -12.851 7.178 1.00 98.38 95 ASP A O 1
ATOM 714 N N . ALA A 1 96 ? -0.793 -11.313 5.939 1.00 97.81 96 ALA A N 1
ATOM 715 C CA . ALA A 1 96 ? 0.351 -11.164 6.842 1.00 97.81 96 ALA A CA 1
ATOM 716 C C . ALA A 1 96 ? 0.083 -10.236 8.043 1.00 97.81 96 ALA A C 1
ATOM 718 O O . ALA A 1 96 ? 0.885 -10.222 8.980 1.00 97.81 96 ALA A O 1
ATOM 719 N N . LEU A 1 97 ? -0.983 -9.429 7.996 1.00 95.50 97 LEU A N 1
ATOM 720 C CA . LEU A 1 97 ? -1.335 -8.438 9.023 1.00 95.50 97 LEU A CA 1
ATOM 721 C C . LEU A 1 97 ? -2.619 -8.767 9.802 1.00 95.50 97 LEU A C 1
ATOM 723 O O . LEU A 1 97 ? -2.979 -7.991 10.701 1.00 95.50 97 LEU A O 1
ATOM 727 N N . ASP A 1 98 ? -3.287 -9.864 9.442 1.00 86.62 98 ASP A N 1
ATOM 728 C CA . ASP A 1 98 ? -4.374 -10.496 10.201 1.00 86.62 98 ASP A CA 1
ATOM 729 C C . ASP A 1 98 ? -3.855 -11.167 11.489 1.00 86.62 98 ASP A C 1
ATOM 731 O O . ASP A 1 98 ? -4.530 -11.009 12.537 1.00 86.62 98 ASP A O 1
#

pLDDT: mean 93.91, std 8.01, range [48.56, 98.88]